Protein AF-A0A1B1A101-F1 (afdb_monomer)

Mean predicted aligned error: 7.75 Å

Foldseek 3Di:
DDPPPVPVVVVDPDQEEEQEAEPLVQQCVVVVVPDDPDCVVVSVVVNVCSVVVVVVRVVVCVVVVHYYHYDYDGHPPVVVVVVVVVVVCVVSVD

Structure (mmCIF, N/CA/C/O backbone):
data_AF-A0A1B1A101-F1
#
_entry.id   AF-A0A1B1A101-F1
#
loop_
_atom_site.group_PDB
_atom_site.id
_atom_site.type_symbol
_atom_site.label_atom_id
_atom_site.label_alt_id
_atom_site.label_comp_id
_atom_site.label_asym_id
_atom_site.label_entity_id
_atom_site.label_seq_id
_atom_site.pdbx_PDB_ins_code
_atom_site.Cartn_x
_atom_site.Cartn_y
_atom_site.Cartn_z
_atom_site.occupancy
_atom_site.B_iso_or_equiv
_atom_site.auth_seq_id
_atom_site.auth_comp_id
_atom_site.auth_asym_id
_atom_site.auth_atom_id
_atom_site.pdbx_PDB_model_num
ATOM 1 N N . MET A 1 1 ? -2.869 9.304 -16.051 1.00 36.31 1 MET A N 1
ATOM 2 C CA . MET A 1 1 ? -3.076 8.639 -14.744 1.00 36.31 1 MET A CA 1
ATOM 3 C C . MET A 1 1 ? -3.125 9.736 -13.690 1.00 36.31 1 MET A C 1
ATOM 5 O O . MET A 1 1 ? -2.181 10.508 -13.632 1.00 36.31 1 MET A O 1
ATOM 9 N N . ARG A 1 2 ? -4.234 9.921 -12.960 1.00 28.34 2 ARG A N 1
ATOM 10 C CA . ARG A 1 2 ? -4.271 10.927 -11.885 1.00 28.34 2 ARG A CA 1
ATOM 11 C C . ARG A 1 2 ? -3.505 10.344 -10.702 1.00 28.34 2 ARG A C 1
ATOM 13 O O . ARG A 1 2 ? -3.928 9.317 -10.181 1.00 28.34 2 ARG A O 1
ATOM 20 N N . ILE A 1 3 ? -2.390 10.965 -10.322 1.00 38.91 3 ILE A N 1
ATOM 21 C CA . ILE A 1 3 ? -1.851 10.798 -8.972 1.00 38.91 3 ILE A CA 1
ATOM 22 C C . ILE A 1 3 ? -2.997 11.251 -8.070 1.00 38.91 3 ILE A C 1
ATOM 24 O O . ILE A 1 3 ? -3.391 12.416 -8.105 1.00 38.91 3 ILE A O 1
ATOM 28 N N . LEU A 1 4 ? -3.635 10.304 -7.386 1.00 43.03 4 LEU A N 1
ATOM 29 C CA . LEU A 1 4 ? -4.506 10.648 -6.278 1.00 43.03 4 LEU A CA 1
ATOM 30 C C . LEU A 1 4 ? -3.550 11.187 -5.223 1.00 43.03 4 LEU A C 1
ATOM 32 O O . LEU A 1 4 ? -2.918 10.414 -4.508 1.00 43.03 4 LEU A O 1
ATOM 36 N N . GLU A 1 5 ? -3.387 12.512 -5.185 1.00 43.00 5 GLU A N 1
ATOM 37 C CA . GLU A 1 5 ? -2.990 13.168 -3.947 1.00 43.00 5 GLU A CA 1
ATOM 38 C C . GLU A 1 5 ? -3.829 12.525 -2.848 1.00 43.00 5 GLU A C 1
ATOM 40 O O . GLU A 1 5 ? -5.044 12.347 -3.013 1.00 43.00 5 GLU A O 1
ATOM 45 N N . LEU A 1 6 ? -3.164 12.105 -1.774 1.00 50.94 6 LEU A N 1
ATOM 46 C CA . LEU A 1 6 ? -3.803 11.609 -0.565 1.00 50.94 6 LEU A CA 1
ATOM 47 C C . LEU A 1 6 ? -4.509 12.811 0.089 1.00 50.94 6 LEU A C 1
ATOM 49 O O . LEU A 1 6 ? -4.075 13.354 1.098 1.00 50.94 6 LEU A O 1
ATOM 53 N N . ASP A 1 7 ? -5.536 13.316 -0.589 1.00 49.12 7 ASP A N 1
ATOM 54 C CA . ASP A 1 7 ? -6.285 14.496 -0.219 1.00 49.12 7 ASP A CA 1
ATOM 55 C C . ASP A 1 7 ? -7.099 14.091 1.002 1.00 49.12 7 ASP A C 1
ATOM 57 O O . ASP A 1 7 ? -7.958 13.202 0.945 1.00 49.12 7 ASP A O 1
ATOM 61 N N . SER A 1 8 ? -6.759 14.703 2.134 1.00 48.50 8 SER A N 1
ATOM 62 C CA . SER A 1 8 ? -7.290 14.369 3.453 1.00 48.50 8 SER A CA 1
ATOM 63 C C . SER A 1 8 ? -8.812 14.464 3.517 1.00 48.50 8 SER A C 1
ATOM 65 O O . SER A 1 8 ? -9.403 13.875 4.415 1.00 48.50 8 SER A O 1
ATOM 67 N N . LYS A 1 9 ? -9.464 15.115 2.541 1.00 58.97 9 LYS A N 1
ATOM 68 C CA . LYS A 1 9 ? -10.925 15.121 2.390 1.00 58.97 9 LYS A CA 1
ATOM 69 C C . LYS A 1 9 ? -11.532 13.756 2.041 1.00 58.97 9 LYS A C 1
ATOM 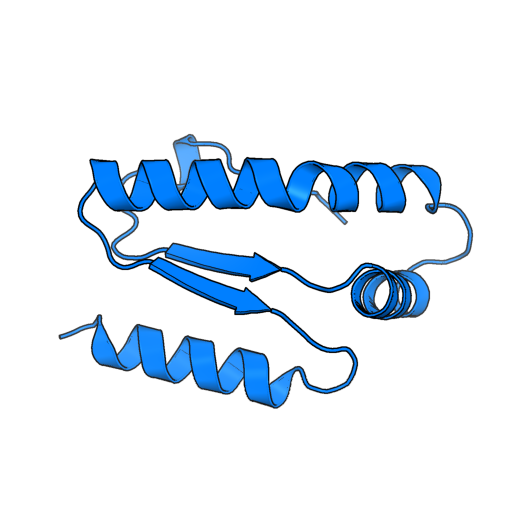71 O O . LYS A 1 9 ? -12.727 13.577 2.254 1.00 58.97 9 LYS A O 1
ATOM 76 N N . TYR A 1 10 ? -10.751 12.814 1.502 1.00 56.06 10 TYR A N 1
ATOM 77 C CA . TYR A 1 10 ? -11.205 11.452 1.175 1.00 56.06 10 TYR A CA 1
ATOM 78 C C . TYR A 1 10 ? -10.877 10.419 2.255 1.00 56.06 10 TYR A C 1
ATOM 80 O O . TYR A 1 10 ? -11.358 9.292 2.181 1.00 56.06 10 TYR A O 1
ATOM 88 N N . LEU A 1 11 ? -10.082 10.798 3.258 1.00 58.50 11 LEU A N 1
ATOM 89 C CA . LEU A 1 11 ? -9.749 9.950 4.398 1.00 58.50 11 LEU A CA 1
ATOM 90 C C . LEU A 1 11 ? -10.637 10.103 5.651 1.00 58.50 11 LEU A C 1
ATOM 92 O O . LEU A 1 11 ? -10.447 9.294 6.562 1.00 58.50 11 LEU A O 1
ATOM 96 N N . PRO A 1 12 ? -11.594 11.055 5.783 1.00 58.06 12 PRO A N 1
ATOM 97 C CA . PRO A 1 12 ? -12.365 11.125 7.009 1.00 58.06 12 PRO A CA 1
ATOM 98 C C . PRO A 1 12 ? -13.249 9.876 7.087 1.00 58.06 12 PRO A C 1
ATOM 100 O O . PRO A 1 12 ? -14.043 9.605 6.185 1.00 58.06 12 PRO A O 1
ATOM 103 N N . ASN A 1 13 ? -13.107 9.131 8.187 1.00 67.81 13 ASN A N 1
ATOM 104 C CA . ASN A 1 13 ? -13.764 7.848 8.471 1.00 67.81 13 ASN A CA 1
ATOM 105 C C . ASN A 1 13 ? -13.190 6.615 7.751 1.00 67.81 13 ASN A C 1
ATOM 107 O O . ASN A 1 13 ? -13.882 5.598 7.654 1.00 67.81 13 ASN A O 1
ATOM 111 N N . ALA A 1 14 ? -11.948 6.653 7.262 1.00 75.88 14 ALA A N 1
ATOM 112 C CA . ALA A 1 14 ? -11.283 5.418 6.859 1.00 75.88 14 ALA A CA 1
ATOM 113 C C . ALA A 1 14 ? -11.190 4.470 8.070 1.00 75.88 14 ALA A C 1
ATOM 115 O O . ALA A 1 14 ? -10.628 4.831 9.097 1.00 75.88 14 ALA A O 1
ATOM 116 N N . SER A 1 15 ? -11.741 3.258 7.967 1.00 86.25 15 SER A N 1
ATOM 117 C CA . SER A 1 15 ? -11.641 2.245 9.030 1.00 86.25 15 SER A CA 1
ATOM 118 C C . SER A 1 15 ? -10.345 1.435 8.956 1.00 86.25 15 SER A C 1
ATOM 120 O O . SER A 1 15 ? -10.051 0.669 9.866 1.00 86.25 15 SER A O 1
ATOM 122 N N . MET A 1 16 ? -9.592 1.578 7.863 1.00 90.81 16 MET A N 1
ATOM 123 C CA . MET A 1 16 ? -8.284 0.974 7.619 1.00 90.81 16 MET A CA 1
ATOM 124 C C . MET A 1 16 ? -7.596 1.669 6.435 1.00 90.81 16 MET A C 1
ATOM 126 O O . MET A 1 16 ? -8.260 2.299 5.609 1.00 90.81 16 MET A O 1
ATOM 130 N N . ILE A 1 17 ? -6.279 1.507 6.318 1.00 90.81 17 ILE A N 1
ATOM 131 C CA . ILE A 1 17 ? -5.469 2.008 5.201 1.00 90.81 17 ILE A CA 1
ATOM 132 C C . ILE A 1 17 ? -4.733 0.842 4.537 1.00 90.81 17 ILE A C 1
ATOM 134 O O . ILE A 1 17 ? -4.134 0.010 5.214 1.00 90.81 17 ILE A O 1
ATOM 138 N N . ILE A 1 18 ? -4.724 0.805 3.205 1.00 92.19 18 ILE A N 1
ATOM 139 C CA . ILE A 1 18 ? -3.840 -0.068 2.427 1.00 92.19 18 ILE A CA 1
ATOM 140 C C . ILE A 1 18 ? -2.923 0.829 1.602 1.00 92.19 18 ILE A C 1
ATOM 142 O O . ILE A 1 18 ? -3.379 1.542 0.709 1.00 92.19 18 ILE A O 1
ATOM 146 N N . PHE A 1 19 ? -1.631 0.799 1.908 1.00 92.75 19 PHE A N 1
ATOM 147 C CA . PHE A 1 19 ? -0.601 1.516 1.174 1.00 92.75 19 PHE A CA 1
ATOM 148 C C . PHE A 1 19 ? 0.083 0.570 0.186 1.00 92.75 19 PHE A C 1
ATOM 150 O O . PHE A 1 19 ? 0.679 -0.432 0.586 1.00 92.75 19 PHE A O 1
ATOM 157 N N . LEU A 1 20 ? -0.002 0.887 -1.106 1.00 90.62 20 LEU A N 1
ATOM 158 C CA . LEU A 1 20 ? 0.649 0.131 -2.172 1.00 90.62 20 LEU A CA 1
ATOM 159 C C . LEU A 1 20 ? 1.920 0.850 -2.614 1.00 90.62 20 LEU A C 1
ATOM 161 O O . LEU A 1 20 ? 1.907 2.050 -2.881 1.00 90.62 20 LEU A O 1
ATOM 165 N N . SER A 1 21 ? 3.009 0.102 -2.704 1.00 90.94 21 SER A N 1
ATOM 166 C CA . SER A 1 21 ? 4.320 0.597 -3.109 1.00 90.94 21 SER A CA 1
ATOM 167 C C . SER A 1 21 ? 4.919 -0.357 -4.140 1.00 90.94 21 SER A C 1
ATOM 169 O O . SER A 1 21 ? 4.441 -1.475 -4.275 1.00 90.94 21 SER A O 1
ATOM 171 N N . ALA A 1 22 ? 5.9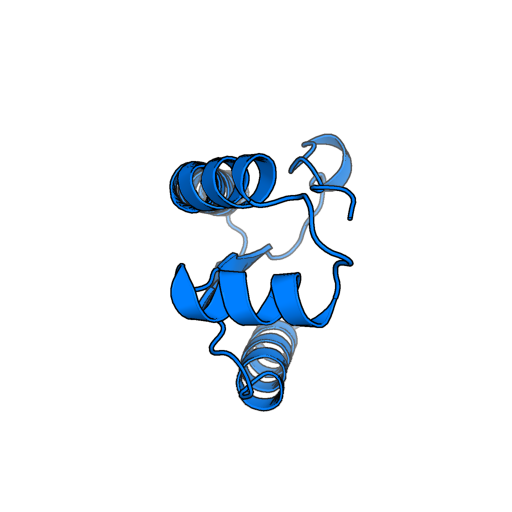58 0.026 -4.869 1.00 88.69 22 ALA A N 1
ATOM 172 C CA . ALA A 1 22 ? 6.690 -0.894 -5.745 1.00 88.69 22 ALA A CA 1
ATOM 173 C C . ALA A 1 22 ? 8.175 -0.527 -5.774 1.00 88.69 22 ALA A C 1
ATOM 175 O O . ALA A 1 22 ? 8.529 0.577 -5.359 1.00 88.69 22 ALA A O 1
ATOM 176 N N . GLU A 1 23 ? 9.031 -1.433 -6.254 1.00 88.62 23 GLU A N 1
ATOM 177 C CA . GLU A 1 23 ? 10.395 -1.062 -6.655 1.00 88.62 23 GLU A CA 1
ATOM 178 C C . GLU A 1 23 ? 10.359 -0.223 -7.927 1.00 88.62 23 GLU A C 1
ATOM 180 O O . GLU A 1 23 ? 9.455 -0.384 -8.750 1.00 88.62 23 GLU A O 1
ATOM 185 N N . TYR A 1 24 ? 11.372 0.622 -8.131 1.0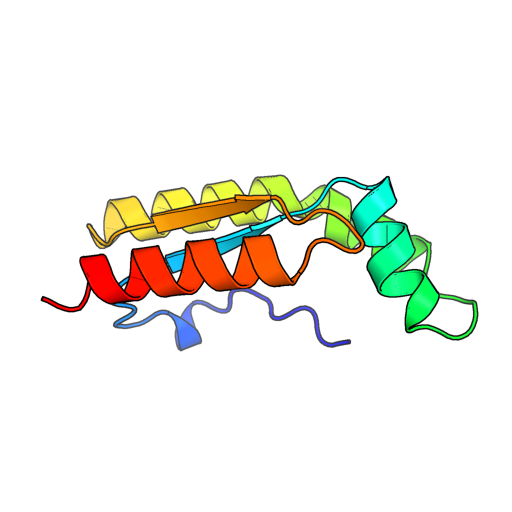0 84.19 24 TYR A N 1
ATOM 186 C CA . TYR A 1 24 ? 11.438 1.490 -9.310 1.00 84.19 24 TYR A CA 1
ATOM 187 C C . TYR A 1 24 ? 11.301 0.695 -10.611 1.00 84.19 24 TYR A C 1
ATOM 189 O O . TYR A 1 24 ? 10.544 1.082 -11.495 1.00 84.19 24 TYR A O 1
ATOM 197 N N . GLU A 1 25 ? 11.990 -0.444 -10.719 1.00 84.75 25 GLU A N 1
ATOM 198 C CA . GLU A 1 25 ? 11.952 -1.287 -11.916 1.00 84.75 25 GLU A CA 1
ATOM 199 C C . GLU A 1 25 ? 10.566 -1.878 -12.180 1.00 84.75 25 GLU A C 1
ATOM 201 O O . GLU A 1 25 ? 10.095 -1.891 -13.319 1.00 84.75 25 GLU A O 1
AT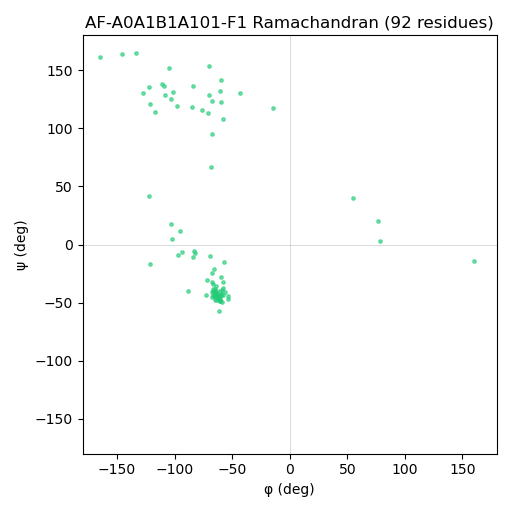OM 206 N N . ASP A 1 26 ? 9.906 -2.372 -11.134 1.00 86.62 26 ASP A N 1
ATOM 207 C CA . ASP A 1 26 ? 8.564 -2.938 -11.236 1.00 86.62 26 ASP A CA 1
ATOM 208 C C . ASP A 1 26 ? 7.546 -1.855 -11.570 1.00 86.62 26 ASP A C 1
ATOM 210 O O . ASP A 1 26 ? 6.678 -2.044 -12.423 1.00 86.62 26 ASP A O 1
ATOM 214 N N . TRP A 1 27 ? 7.690 -0.692 -10.950 1.00 80.06 27 TRP A N 1
ATOM 215 C CA . TRP A 1 27 ? 6.854 0.467 -11.193 1.00 80.06 27 TRP A CA 1
ATOM 216 C C . TRP A 1 27 ? 7.033 1.008 -12.618 1.00 80.06 27 TRP A C 1
ATOM 218 O O . TRP A 1 27 ? 6.046 1.211 -13.326 1.00 80.06 27 TRP A O 1
ATOM 228 N N . ALA A 1 28 ? 8.272 1.108 -13.104 1.00 80.50 28 ALA A N 1
ATOM 229 C CA . ALA A 1 28 ? 8.582 1.472 -14.483 1.00 80.50 28 ALA A CA 1
ATOM 230 C C . ALA A 1 28 ? 7.968 0.480 -15.483 1.00 80.50 28 ALA A C 1
ATOM 232 O O . ALA A 1 28 ? 7.349 0.901 -16.457 1.00 80.50 28 ALA A O 1
ATOM 233 N N . LYS A 1 29 ? 8.049 -0.836 -15.234 1.00 83.38 29 LYS A N 1
ATOM 234 C CA . LYS A 1 29 ? 7.381 -1.856 -16.071 1.00 83.38 29 LYS A CA 1
ATOM 235 C C . LYS A 1 29 ? 5.853 -1.714 -16.037 1.00 83.38 29 LYS A C 1
ATOM 237 O O . LYS A 1 29 ? 5.196 -1.806 -17.078 1.00 83.38 29 LYS A O 1
ATOM 242 N N . MET A 1 30 ? 5.272 -1.456 -14.863 1.00 77.88 30 MET A N 1
ATOM 243 C CA . MET A 1 30 ? 3.828 -1.249 -14.694 1.00 77.88 30 MET A CA 1
ATOM 244 C C . MET A 1 30 ? 3.312 -0.012 -15.434 1.00 77.88 30 MET A C 1
ATOM 246 O O . MET A 1 30 ? 2.195 -0.050 -15.951 1.00 77.88 30 MET A O 1
ATOM 250 N N . VAL A 1 31 ? 4.095 1.067 -15.510 1.00 74.25 31 VAL A N 1
ATOM 251 C CA . VAL A 1 31 ? 3.662 2.283 -16.209 1.00 74.25 31 VAL A CA 1
ATOM 252 C C . VAL A 1 31 ? 4.018 2.264 -17.694 1.00 74.25 31 VAL A C 1
ATOM 254 O O . VAL A 1 31 ? 3.161 2.604 -18.505 1.00 74.25 31 VAL A O 1
ATOM 257 N N . ASN A 1 32 ? 5.199 1.778 -18.082 1.00 70.25 32 ASN A N 1
ATOM 258 C CA . ASN A 1 32 ? 5.599 1.687 -19.494 1.00 70.25 32 ASN A CA 1
ATOM 259 C C . ASN A 1 32 ? 4.770 0.672 -20.290 1.00 70.25 32 ASN A C 1
ATOM 261 O O . ASN A 1 32 ? 4.603 0.822 -21.495 1.00 70.25 32 ASN A O 1
ATOM 265 N N . SER A 1 33 ? 4.185 -0.335 -19.634 1.00 63.75 33 SER A N 1
ATOM 266 C CA . SER A 1 33 ? 3.179 -1.202 -20.269 1.00 63.75 33 SER A CA 1
ATOM 267 C C . SER A 1 33 ? 1.844 -0.490 -20.548 1.00 63.75 33 SER A C 1
ATOM 269 O O . SER A 1 33 ? 0.987 -1.049 -21.231 1.00 63.75 33 SER A O 1
ATOM 271 N N . ARG A 1 34 ? 1.650 0.732 -20.029 1.00 58.75 34 ARG A N 1
ATOM 272 C CA . ARG A 1 34 ? 0.396 1.502 -20.086 1.00 58.75 34 ARG A CA 1
ATOM 273 C C . ARG A 1 34 ? 0.516 2.865 -20.780 1.00 58.75 34 ARG A C 1
ATOM 275 O O . ARG A 1 34 ? -0.522 3.418 -21.141 1.00 58.75 34 ARG A O 1
ATOM 282 N N . SER A 1 35 ? 1.716 3.418 -20.969 1.00 54.81 35 SER A N 1
ATOM 283 C CA . SER A 1 35 ? 1.938 4.728 -21.597 1.00 54.81 35 SER A CA 1
ATOM 284 C C . SER A 1 35 ? 2.566 4.609 -22.992 1.00 54.81 35 SER A C 1
ATOM 286 O O . SER A 1 35 ? 3.509 3.856 -23.222 1.00 54.81 35 SER A O 1
ATOM 288 N N . GLN A 1 36 ? 2.048 5.386 -23.949 1.00 55.97 36 GLN A N 1
ATOM 289 C CA . GLN A 1 36 ? 2.815 5.752 -25.140 1.00 55.97 36 GLN A CA 1
ATOM 290 C C . GLN A 1 36 ? 3.916 6.725 -24.691 1.00 55.97 36 GLN A C 1
ATOM 292 O O . GLN A 1 36 ? 3.623 7.673 -23.970 1.00 55.97 36 GLN A O 1
ATOM 297 N N . GLN A 1 37 ? 5.162 6.427 -25.070 1.00 51.00 37 GLN A N 1
ATOM 298 C CA . GLN A 1 37 ? 6.403 7.189 -24.850 1.00 51.00 37 GLN A CA 1
ATOM 299 C C . GLN A 1 37 ? 6.218 8.658 -24.406 1.00 51.00 37 GLN A C 1
ATOM 301 O O . GLN A 1 37 ? 5.724 9.471 -25.185 1.00 51.00 37 GLN A O 1
ATOM 306 N N . GLY A 1 38 ? 6.690 9.016 -23.199 1.00 53.06 38 GLY A N 1
ATOM 307 C CA . GLY A 1 38 ? 6.822 10.431 -22.808 1.00 53.06 38 GLY A CA 1
ATOM 308 C C . GLY A 1 38 ? 6.915 10.792 -21.316 1.00 53.06 38 GLY A C 1
ATOM 309 O O . GLY A 1 38 ? 7.323 11.909 -21.017 1.00 53.06 38 GLY A O 1
ATOM 310 N N . ASP A 1 39 ? 6.595 9.894 -20.377 1.00 60.03 39 ASP A N 1
ATOM 311 C CA . ASP A 1 39 ? 6.342 10.275 -18.968 1.00 60.03 39 ASP A CA 1
ATOM 312 C C . ASP A 1 39 ? 7.483 9.974 -17.960 1.00 60.03 39 ASP A C 1
ATOM 314 O O . ASP A 1 39 ? 7.257 10.002 -16.751 1.00 60.03 39 ASP A O 1
ATOM 318 N N . ASP A 1 40 ? 8.726 9.740 -18.396 1.00 63.41 40 ASP A N 1
ATOM 319 C CA . ASP A 1 40 ? 9.849 9.345 -17.508 1.00 63.41 40 ASP A CA 1
ATOM 320 C C . ASP A 1 40 ? 10.149 10.340 -16.363 1.00 63.41 40 ASP A C 1
ATOM 322 O O . ASP A 1 40 ? 10.522 9.952 -15.250 1.00 63.41 40 ASP A O 1
ATOM 326 N N . ILE A 1 41 ? 9.938 11.639 -16.588 1.00 63.88 41 ILE A N 1
ATOM 327 C CA . ILE A 1 41 ? 10.152 12.670 -15.557 1.00 63.88 41 ILE A CA 1
ATOM 328 C C . ILE A 1 41 ? 9.054 12.612 -14.486 1.00 63.88 41 ILE A C 1
ATOM 330 O O . ILE A 1 41 ? 9.350 12.665 -13.294 1.00 63.88 41 ILE A O 1
ATOM 334 N N . LEU A 1 42 ? 7.793 12.450 -14.888 1.00 64.31 42 LEU A N 1
ATOM 335 C CA . LEU A 1 42 ? 6.680 12.293 -13.946 1.00 64.31 42 LEU A CA 1
ATOM 336 C C . LEU A 1 42 ? 6.782 10.969 -13.183 1.00 64.31 42 LEU A C 1
ATOM 338 O O . LEU A 1 42 ? 6.419 10.901 -12.008 1.00 64.31 42 LEU A O 1
ATOM 342 N N . LEU A 1 43 ? 7.334 9.941 -13.833 1.00 68.06 43 LEU A N 1
ATOM 343 C CA . LEU A 1 43 ? 7.609 8.653 -13.219 1.00 68.06 43 LEU A CA 1
ATOM 344 C C . LEU A 1 43 ? 8.601 8.781 -12.056 1.00 68.06 43 LEU A C 1
ATOM 346 O O . LEU A 1 43 ? 8.289 8.431 -10.918 1.00 68.06 43 LEU A O 1
ATOM 350 N N . SER A 1 44 ? 9.784 9.327 -12.323 1.00 69.69 44 SER A N 1
ATOM 351 C CA . SER A 1 44 ? 10.818 9.496 -11.294 1.00 69.69 44 SER A CA 1
ATOM 352 C C . SER A 1 44 ? 10.357 10.349 -10.104 1.00 69.69 44 SER A C 1
ATOM 354 O O . SER A 1 44 ? 10.651 10.005 -8.960 1.00 69.69 44 SER A O 1
ATOM 356 N N . GLN A 1 45 ? 9.585 11.415 -10.343 1.00 71.75 45 GLN A N 1
ATOM 357 C CA . GLN A 1 45 ? 9.0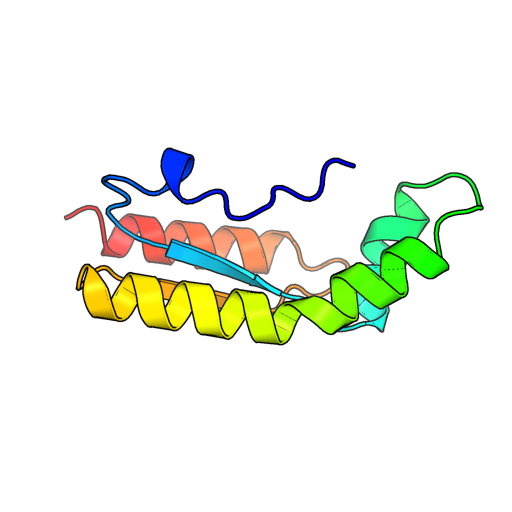61 12.274 -9.275 1.00 71.75 45 GLN A CA 1
ATOM 358 C C . GLN A 1 45 ? 8.033 11.559 -8.392 1.00 71.75 45 GLN A C 1
ATOM 360 O O . GLN A 1 45 ? 8.114 11.633 -7.165 1.00 71.75 45 GLN A O 1
ATOM 365 N N . ALA A 1 46 ? 7.086 10.839 -8.996 1.00 68.94 46 ALA A N 1
ATOM 366 C CA . ALA A 1 46 ? 6.086 10.087 -8.247 1.00 68.94 46 ALA A CA 1
ATOM 367 C C . ALA A 1 46 ? 6.731 8.956 -7.429 1.00 68.94 46 ALA A C 1
ATOM 369 O O . ALA A 1 46 ? 6.412 8.807 -6.248 1.00 68.94 46 ALA A O 1
ATOM 370 N N . PHE A 1 47 ? 7.700 8.235 -8.002 1.00 77.00 47 PHE A N 1
ATOM 371 C CA . PHE A 1 47 ? 8.472 7.233 -7.268 1.00 77.00 47 PHE A CA 1
ATOM 372 C C . PHE A 1 47 ? 9.234 7.844 -6.082 1.00 77.00 47 PHE A C 1
ATOM 374 O O . PHE A 1 47 ? 9.149 7.335 -4.967 1.00 77.00 47 PHE A O 1
ATOM 381 N N . ALA A 1 48 ? 9.912 8.980 -6.284 1.00 77.06 48 ALA A N 1
ATOM 382 C CA . ALA A 1 48 ? 10.655 9.664 -5.223 1.00 77.06 48 ALA A CA 1
ATOM 383 C C . ALA A 1 48 ? 9.764 10.095 -4.042 1.00 77.06 48 ALA A C 1
ATOM 385 O O . ALA A 1 48 ? 10.227 10.165 -2.906 1.00 77.06 48 ALA A O 1
ATOM 386 N N . SER A 1 49 ? 8.478 10.351 -4.291 1.00 81.44 49 SER A N 1
ATOM 387 C CA . SER A 1 49 ? 7.513 10.726 -3.250 1.00 81.44 49 SER A CA 1
ATOM 388 C C . SER A 1 49 ? 6.895 9.544 -2.484 1.00 81.44 49 SER A C 1
ATOM 390 O O . SER A 1 49 ? 6.184 9.765 -1.501 1.00 81.44 49 SER A O 1
ATOM 392 N N . GLN A 1 50 ? 7.171 8.295 -2.881 1.00 85.31 50 GLN A N 1
ATOM 393 C CA . GLN A 1 50 ? 6.554 7.095 -2.300 1.00 85.31 50 GLN A CA 1
ATOM 394 C C . GLN A 1 50 ? 6.832 6.959 -0.795 1.00 85.31 50 GLN A C 1
ATOM 396 O O . GLN A 1 50 ? 5.916 6.668 -0.026 1.00 85.31 50 GLN A O 1
ATOM 401 N N . ASP A 1 51 ? 8.063 7.222 -0.349 1.00 84.56 51 ASP A N 1
ATOM 402 C CA . ASP A 1 51 ? 8.414 7.154 1.075 1.00 84.56 51 ASP A CA 1
ATOM 403 C C . ASP A 1 51 ? 7.706 8.224 1.908 1.00 84.56 51 ASP A C 1
ATOM 405 O O . ASP A 1 51 ? 7.220 7.938 3.003 1.00 84.56 51 ASP A O 1
ATOM 409 N N . SER A 1 52 ? 7.591 9.447 1.385 1.00 86.06 52 SER A N 1
ATOM 410 C CA . SER A 1 52 ? 6.855 10.518 2.060 1.00 86.06 52 SER A CA 1
ATOM 411 C C . SER A 1 52 ? 5.367 10.182 2.184 1.00 86.06 52 SER A C 1
ATOM 413 O O . SER A 1 52 ? 4.775 10.405 3.239 1.00 86.06 52 SER A O 1
ATOM 415 N N . MET A 1 53 ? 4.764 9.583 1.150 1.00 86.31 53 MET A N 1
ATOM 416 C CA . MET A 1 53 ? 3.374 9.121 1.219 1.00 86.31 53 MET A CA 1
ATOM 417 C C . MET A 1 53 ? 3.196 7.960 2.204 1.00 86.31 53 MET A C 1
ATOM 419 O O . MET A 1 53 ? 2.207 7.938 2.936 1.00 86.31 53 MET A O 1
ATOM 423 N N . ARG A 1 54 ? 4.161 7.033 2.277 1.00 88.38 54 ARG A N 1
ATOM 424 C CA . ARG A 1 54 ? 4.150 5.939 3.259 1.00 88.38 54 ARG A CA 1
ATOM 425 C C . ARG A 1 54 ? 4.171 6.483 4.685 1.00 88.38 54 ARG A C 1
ATOM 427 O O . ARG A 1 54 ? 3.332 6.102 5.495 1.00 88.38 54 ARG A O 1
ATOM 434 N N . GLN A 1 55 ? 5.077 7.417 4.976 1.00 88.50 55 GLN A N 1
ATOM 435 C CA . GLN A 1 55 ? 5.158 8.067 6.288 1.00 88.50 55 GLN A CA 1
ATOM 436 C C . GLN A 1 55 ? 3.866 8.813 6.642 1.00 88.50 55 GLN A C 1
ATOM 438 O O . GLN A 1 55 ? 3.411 8.745 7.783 1.00 88.50 55 GLN A O 1
ATOM 443 N N . ALA A 1 56 ? 3.245 9.491 5.672 1.00 88.19 56 ALA A N 1
ATOM 444 C CA . ALA A 1 56 ? 1.963 10.161 5.876 1.00 88.19 56 ALA A CA 1
ATOM 445 C C . ALA A 1 56 ? 0.834 9.163 6.195 1.00 88.19 56 ALA A C 1
ATOM 447 O O . ALA A 1 56 ? 0.059 9.393 7.125 1.00 88.19 56 ALA A O 1
ATOM 448 N N . ALA A 1 57 ? 0.772 8.034 5.482 1.00 87.31 57 ALA A N 1
ATOM 449 C CA . ALA A 1 57 ? -0.191 6.966 5.742 1.00 87.31 57 ALA A CA 1
ATOM 450 C C . ALA A 1 57 ? 0.011 6.336 7.133 1.00 87.31 57 ALA A C 1
ATOM 452 O O . ALA A 1 57 ? -0.953 6.165 7.877 1.00 87.31 57 ALA A O 1
ATOM 453 N N . GLU A 1 58 ? 1.259 6.056 7.522 1.00 90.44 58 GLU A N 1
ATOM 454 C CA . GLU A 1 58 ? 1.616 5.547 8.855 1.00 90.44 58 GLU A CA 1
ATOM 455 C C . GLU A 1 58 ? 1.234 6.525 9.971 1.00 90.44 58 GLU A C 1
ATOM 457 O O . GLU A 1 58 ? 0.671 6.121 10.994 1.00 90.44 58 GLU A O 1
ATOM 462 N N . ALA A 1 59 ? 1.516 7.816 9.780 1.00 88.12 59 ALA A N 1
ATOM 463 C CA . ALA A 1 59 ? 1.144 8.855 10.729 1.00 88.12 59 ALA A CA 1
ATOM 464 C C . ALA A 1 59 ? -0.379 8.940 10.882 1.00 88.12 59 ALA A C 1
ATOM 466 O O . ALA A 1 59 ? -0.874 8.975 12.008 1.00 88.12 59 ALA A O 1
ATOM 467 N N . HIS A 1 60 ? -1.121 8.912 9.773 1.00 86.62 60 HIS A N 1
ATOM 468 C CA . HIS A 1 60 ? -2.578 8.962 9.798 1.00 86.62 60 HIS A CA 1
ATOM 469 C C . HIS A 1 60 ? -3.185 7.728 10.477 1.00 86.62 60 HIS A C 1
ATOM 471 O O . HIS A 1 60 ? -3.985 7.875 11.398 1.00 86.62 60 HIS A O 1
ATOM 477 N N . ALA A 1 61 ? -2.732 6.522 10.117 1.00 89.44 61 ALA A N 1
ATOM 478 C CA . ALA A 1 61 ? -3.180 5.284 10.752 1.00 89.44 61 ALA A CA 1
ATOM 479 C C . ALA A 1 61 ? -2.958 5.297 12.271 1.00 89.44 61 ALA A C 1
ATOM 481 O O . ALA A 1 61 ? -3.827 4.893 13.043 1.00 89.44 61 ALA A O 1
ATOM 482 N N . ARG A 1 62 ? -1.806 5.817 12.715 1.00 90.81 62 ARG A N 1
ATOM 483 C CA . ARG A 1 62 ? -1.485 5.962 14.139 1.00 90.81 62 ARG A CA 1
ATOM 484 C C . ARG A 1 62 ? -2.389 6.973 14.842 1.00 90.81 62 ARG A C 1
ATOM 486 O O . ARG A 1 62 ? -2.815 6.702 15.963 1.00 90.81 62 ARG A O 1
ATOM 493 N N . LEU A 1 63 ? -2.644 8.124 14.220 1.00 89.81 63 LEU A N 1
ATOM 494 C CA . LEU A 1 63 ? -3.490 9.182 14.782 1.00 89.81 63 LEU A CA 1
ATOM 495 C C . LEU A 1 63 ? -4.937 8.709 14.954 1.00 89.81 63 LEU A C 1
ATOM 497 O O . LEU A 1 63 ? -5.499 8.865 16.035 1.00 89.81 63 LEU A O 1
ATOM 501 N N . GLU A 1 64 ? -5.488 8.056 13.933 1.00 88.19 64 GLU A N 1
ATOM 502 C CA . GLU A 1 64 ? -6.866 7.549 13.933 1.00 88.19 64 GLU A CA 1
ATOM 503 C C . GLU A 1 64 ? -7.011 6.190 14.641 1.00 88.19 64 GLU A C 1
ATOM 505 O O . GLU A 1 64 ? -8.121 5.710 14.856 1.00 88.19 64 GLU A O 1
ATOM 510 N N . ARG A 1 65 ? -5.892 5.562 15.037 1.00 91.81 65 ARG A N 1
ATOM 511 C CA . ARG A 1 65 ? -5.830 4.209 15.624 1.00 91.81 65 ARG A CA 1
ATOM 512 C C . ARG A 1 65 ? -6.496 3.147 14.745 1.00 91.81 65 ARG A C 1
ATOM 514 O O . ARG A 1 65 ? -7.145 2.234 15.254 1.00 91.81 65 ARG A O 1
ATOM 521 N N . ILE A 1 66 ? -6.302 3.259 13.435 1.00 91.19 66 ILE A N 1
ATOM 522 C CA . ILE A 1 66 ? -6.844 2.324 12.449 1.00 91.19 66 ILE A CA 1
ATOM 523 C C . ILE A 1 66 ? -5.751 1.397 11.902 1.00 91.19 66 ILE A C 1
ATOM 525 O O . ILE A 1 66 ? -4.575 1.774 11.864 1.00 91.19 66 ILE A O 1
ATOM 529 N N . PRO A 1 67 ? -6.109 0.181 11.465 1.00 93.94 67 PRO A N 1
ATOM 530 C CA . PRO A 1 67 ? -5.179 -0.748 10.840 1.00 93.94 67 PRO A CA 1
ATOM 531 C C . PRO A 1 67 ? -4.552 -0.167 9.568 1.00 93.94 67 PRO A C 1
ATOM 533 O O . PRO A 1 67 ? -5.236 0.460 8.757 1.00 93.94 67 PRO A O 1
ATOM 536 N N . LEU A 1 68 ? -3.265 -0.447 9.355 1.00 94.44 68 LEU A N 1
ATOM 537 C CA . LEU A 1 68 ? -2.563 -0.151 8.108 1.00 94.44 68 LEU A CA 1
ATOM 538 C C . LEU A 1 68 ? -1.858 -1.399 7.581 1.00 94.44 68 LEU A C 1
ATOM 540 O O . LEU A 1 68 ? -1.105 -2.044 8.308 1.00 94.44 68 LEU A O 1
ATOM 544 N N . LEU A 1 69 ? -2.073 -1.696 6.302 1.00 95.19 69 LEU A N 1
ATOM 545 C CA . LEU A 1 69 ? -1.309 -2.678 5.544 1.00 95.19 69 LEU A CA 1
ATOM 546 C C . LEU A 1 69 ? -0.410 -1.952 4.550 1.00 95.19 69 LEU A C 1
ATOM 548 O O . LEU A 1 69 ? -0.889 -1.159 3.745 1.00 95.19 69 LEU A O 1
ATOM 552 N N . HIS A 1 70 ? 0.878 -2.275 4.550 1.00 94.69 70 HIS A N 1
ATOM 553 C CA . HIS A 1 70 ? 1.786 -1.901 3.470 1.00 94.69 70 HIS A CA 1
ATOM 554 C C . HIS A 1 70 ? 2.046 -3.124 2.588 1.00 94.69 70 HIS A C 1
ATOM 556 O O . HIS A 1 70 ? 2.462 -4.171 3.082 1.00 94.69 70 HIS A O 1
ATOM 562 N N . VAL A 1 71 ? 1.795 -2.998 1.283 1.00 92.69 71 VAL A N 1
ATOM 563 C CA . VAL A 1 71 ? 2.098 -4.035 0.293 1.00 92.69 71 VAL A CA 1
ATOM 564 C C . VAL A 1 71 ? 3.035 -3.481 -0.769 1.00 92.69 71 VAL A C 1
ATOM 566 O O . VAL A 1 71 ? 2.694 -2.544 -1.490 1.00 92.69 71 VAL A O 1
ATOM 569 N N . GLN A 1 72 ? 4.200 -4.108 -0.898 1.00 91.62 72 GLN A N 1
ATOM 570 C CA . GLN A 1 72 ? 5.094 -3.894 -2.0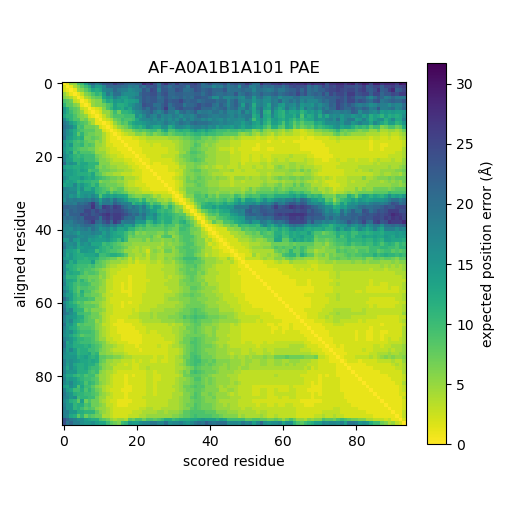25 1.00 91.62 72 GLN A CA 1
ATOM 571 C C . GLN A 1 72 ? 4.675 -4.798 -3.191 1.00 91.62 72 GLN A C 1
ATOM 573 O O . GLN A 1 72 ? 4.647 -6.023 -3.070 1.00 91.62 72 GLN A O 1
ATOM 578 N N . GLN A 1 73 ? 4.306 -4.178 -4.303 1.00 91.12 73 GLN A N 1
ATOM 579 C CA . GLN A 1 73 ? 3.864 -4.802 -5.536 1.00 91.12 73 GLN A CA 1
ATOM 580 C C . GLN A 1 73 ? 5.070 -5.189 -6.387 1.00 91.12 73 GLN A C 1
ATOM 582 O O . GLN A 1 73 ? 5.981 -4.385 -6.591 1.00 91.12 73 GLN A O 1
ATOM 587 N N . THR A 1 74 ? 5.017 -6.394 -6.946 1.00 91.19 74 THR A N 1
ATOM 588 C CA . THR A 1 74 ? 5.989 -6.889 -7.923 1.00 91.19 74 THR A CA 1
ATOM 589 C C . THR A 1 74 ? 5.320 -7.007 -9.286 1.00 91.19 74 THR A C 1
ATOM 591 O O . THR A 1 74 ? 4.172 -7.458 -9.394 1.00 91.19 74 THR A O 1
ATOM 594 N N . TYR A 1 75 ? 6.018 -6.604 -10.350 1.00 87.50 75 TYR A N 1
ATOM 595 C CA . TYR A 1 75 ? 5.474 -6.689 -11.701 1.00 87.50 75 TYR A CA 1
ATOM 596 C C . TYR A 1 75 ? 5.164 -8.150 -12.064 1.00 87.50 75 TYR A C 1
ATOM 598 O O . TYR A 1 75 ? 5.973 -9.049 -11.850 1.00 87.50 75 TYR A O 1
ATOM 606 N N . GLY A 1 76 ? 3.970 -8.397 -12.610 1.00 88.69 76 GLY A N 1
ATOM 607 C CA . GLY A 1 76 ? 3.505 -9.748 -12.945 1.00 88.69 76 GLY A CA 1
ATOM 608 C C . GLY A 1 76 ? 2.989 -10.581 -11.762 1.00 88.69 76 GLY A C 1
ATOM 609 O O . GLY A 1 76 ? 2.613 -11.727 -11.979 1.00 88.69 76 GLY A O 1
ATOM 610 N N . ARG A 1 77 ? 2.931 -10.022 -10.542 1.00 91.31 77 ARG A N 1
ATOM 611 C CA . ARG A 1 77 ? 2.442 -10.683 -9.309 1.00 91.31 77 ARG A CA 1
ATOM 612 C C . ARG A 1 77 ? 1.274 -9.920 -8.670 1.00 91.31 77 ARG A C 1
ATOM 614 O O . ARG A 1 77 ? 1.222 -9.671 -7.462 1.00 91.31 77 ARG A O 1
ATOM 621 N N . LEU A 1 78 ? 0.354 -9.443 -9.510 1.00 87.31 78 LEU A N 1
ATOM 622 C CA . LEU A 1 78 ? -0.799 -8.660 -9.051 1.00 87.31 78 LEU A CA 1
ATOM 623 C C . LEU A 1 78 ? -1.759 -9.506 -8.202 1.00 87.31 78 LEU A C 1
ATOM 625 O O . LEU A 1 78 ? -2.345 -8.999 -7.252 1.00 87.31 78 LEU A O 1
ATO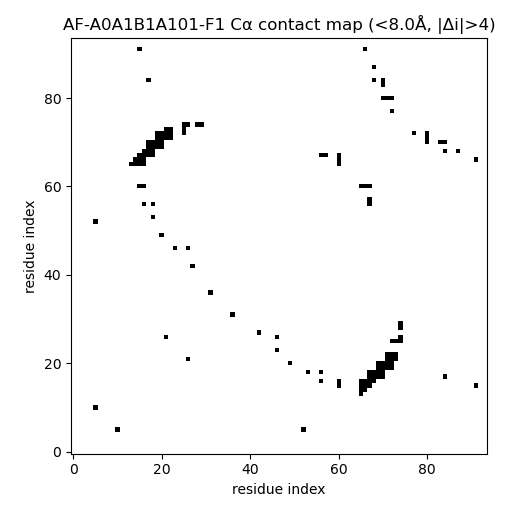M 629 N N . ASP A 1 79 ? -1.887 -10.786 -8.530 1.00 91.25 79 ASP A N 1
ATOM 630 C CA . ASP A 1 79 ? -2.638 -11.790 -7.780 1.00 91.25 79 ASP A CA 1
ATOM 631 C C . ASP A 1 79 ? -2.210 -11.861 -6.308 1.00 91.25 79 ASP A C 1
ATOM 633 O O . ASP A 1 79 ? -3.059 -11.785 -5.421 1.00 91.25 79 ASP A O 1
ATOM 637 N N . GLU A 1 80 ? -0.905 -11.897 -6.035 1.00 92.94 80 GLU A N 1
ATOM 638 C CA . GLU A 1 80 ? -0.377 -11.907 -4.665 1.00 92.94 80 GLU A CA 1
ATOM 639 C C . GLU A 1 80 ? -0.694 -10.614 -3.911 1.00 92.94 80 GLU A C 1
ATOM 641 O O . GLU A 1 80 ? -1.015 -10.642 -2.722 1.00 92.94 80 GLU A O 1
ATOM 646 N N . THR A 1 81 ? -0.628 -9.473 -4.603 1.00 91.44 81 THR A N 1
ATOM 647 C CA . THR A 1 81 ? -0.992 -8.174 -4.018 1.00 91.44 81 THR A CA 1
ATOM 648 C C . THR A 1 81 ? -2.472 -8.160 -3.633 1.00 91.44 81 THR A C 1
ATOM 650 O O . THR A 1 81 ? -2.819 -7.779 -2.518 1.00 91.44 81 THR A O 1
ATOM 653 N N . VAL A 1 82 ? -3.347 -8.601 -4.542 1.00 90.88 82 VAL A N 1
ATOM 654 C CA . VAL A 1 82 ? -4.798 -8.636 -4.321 1.00 90.88 82 VAL A CA 1
ATOM 655 C C . VAL A 1 82 ? -5.159 -9.589 -3.185 1.00 90.88 82 VAL A C 1
ATOM 657 O O . VAL A 1 82 ? -5.977 -9.226 -2.340 1.00 90.88 82 VAL A O 1
ATOM 660 N N . LEU A 1 83 ? -4.532 -10.767 -3.127 1.00 94.12 83 LEU A N 1
ATOM 661 C CA . LEU A 1 83 ? -4.776 -11.746 -2.071 1.00 94.12 83 LEU A CA 1
ATOM 662 C C . LEU A 1 83 ? -4.443 -11.173 -0.686 1.00 94.12 83 LEU A C 1
ATOM 664 O O . LEU A 1 83 ? -5.298 -11.202 0.197 1.00 94.12 83 LEU A O 1
ATOM 668 N N . LYS A 1 84 ? -3.264 -10.556 -0.526 1.00 93.69 84 LYS A N 1
ATOM 669 C CA . LYS A 1 84 ? -2.855 -9.908 0.736 1.00 93.69 84 LYS A CA 1
ATOM 670 C C . LYS A 1 84 ? -3.836 -8.819 1.173 1.00 93.69 84 LYS A C 1
ATOM 672 O O . LYS A 1 84 ? -4.205 -8.746 2.343 1.00 93.69 84 LYS A O 1
ATOM 677 N N . CYS A 1 85 ? -4.286 -7.983 0.236 1.00 94.12 85 CYS A N 1
ATOM 678 C CA . CYS A 1 85 ? -5.276 -6.946 0.522 1.00 94.12 85 CYS A CA 1
ATOM 679 C C . CYS A 1 85 ? -6.616 -7.545 0.970 1.00 94.12 85 CYS A C 1
ATOM 681 O O . CYS A 1 85 ? -7.206 -7.075 1.941 1.00 94.12 85 CYS A O 1
ATOM 683 N N . ALA A 1 86 ? -7.096 -8.586 0.286 1.00 91.94 86 ALA A N 1
ATOM 684 C CA . ALA A 1 86 ? -8.361 -9.238 0.611 1.00 91.94 86 ALA A CA 1
ATOM 685 C C . ALA A 1 86 ? -8.326 -9.914 1.991 1.00 91.94 86 ALA A C 1
ATOM 687 O O . ALA A 1 86 ? -9.284 -9.797 2.758 1.00 91.94 86 ALA A O 1
ATOM 688 N N . GLU A 1 87 ? -7.222 -10.585 2.327 1.00 95.31 87 GLU A N 1
ATOM 689 C CA . GLU A 1 87 ? -7.012 -11.197 3.641 1.00 95.31 87 GLU A CA 1
ATOM 690 C C . GLU A 1 87 ? -7.037 -10.151 4.757 1.00 95.31 87 GLU A C 1
ATOM 692 O O . GLU A 1 87 ? -7.783 -10.312 5.724 1.00 95.31 87 GLU A O 1
ATOM 697 N N . PHE A 1 88 ? -6.317 -9.042 4.578 1.00 94.81 88 PHE A N 1
ATOM 698 C CA . PHE A 1 88 ? -6.289 -7.943 5.539 1.00 94.81 88 PHE A CA 1
ATOM 699 C C . PHE A 1 88 ? -7.661 -7.293 5.741 1.00 94.81 88 PHE A C 1
ATOM 701 O O . PHE A 1 88 ? -8.075 -7.071 6.880 1.00 94.81 88 PHE A O 1
ATOM 708 N N . ILE A 1 89 ? -8.397 -7.025 4.658 1.00 92.56 89 ILE A N 1
ATOM 709 C CA . ILE A 1 89 ? -9.760 -6.480 4.743 1.00 92.56 89 ILE A CA 1
ATOM 710 C C . ILE A 1 89 ? -10.650 -7.438 5.537 1.00 92.56 89 ILE A C 1
ATOM 712 O O . ILE A 1 89 ? -11.314 -7.028 6.486 1.00 92.56 89 ILE A O 1
ATOM 716 N N . ARG A 1 90 ? -10.626 -8.730 5.195 1.00 93.19 90 ARG A N 1
ATOM 717 C CA . ARG A 1 90 ? -11.426 -9.761 5.869 1.00 93.19 90 ARG A CA 1
ATOM 718 C C . ARG A 1 90 ? -11.130 -9.840 7.369 1.00 93.19 90 ARG A C 1
ATOM 720 O O . ARG A 1 90 ? -12.042 -10.079 8.156 1.00 93.19 90 ARG A O 1
ATOM 727 N N . GLU A 1 91 ? -9.876 -9.667 7.774 1.00 93.44 91 GLU A N 1
ATOM 728 C CA . GLU A 1 91 ? -9.472 -9.712 9.183 1.00 93.44 91 GLU A CA 1
ATOM 729 C C . GLU A 1 91 ? -9.935 -8.494 9.987 1.00 93.44 91 GLU A C 1
ATOM 731 O O . GLU A 1 91 ? -10.247 -8.643 11.168 1.00 93.44 91 GLU A O 1
ATOM 736 N N . ASN A 1 92 ? -10.045 -7.330 9.341 1.00 88.44 92 ASN A N 1
ATOM 737 C CA . ASN A 1 92 ? -10.371 -6.052 9.979 1.00 88.44 92 ASN A CA 1
ATOM 738 C C . ASN A 1 92 ? -11.839 -5.610 9.791 1.00 88.44 92 ASN A C 1
ATOM 740 O O . ASN A 1 92 ? -12.204 -4.518 10.212 1.00 88.44 92 ASN A O 1
ATOM 744 N N . MET A 1 93 ? -12.685 -6.439 9.168 1.00 84.38 93 MET A N 1
ATOM 745 C CA . MET A 1 93 ? -14.135 -6.212 9.019 1.00 84.38 93 MET A CA 1
ATOM 746 C C . MET A 1 93 ? -14.997 -6.895 10.104 1.00 84.38 93 MET A C 1
ATOM 748 O O . MET A 1 93 ? -16.213 -6.995 9.940 1.00 84.38 93 MET A O 1
ATOM 752 N N . LYS A 1 94 ? -14.389 -7.403 11.180 1.00 68.31 94 LYS A N 1
ATOM 753 C CA . LYS A 1 94 ? -15.103 -7.992 12.328 1.00 68.31 94 LYS A CA 1
ATOM 754 C C . LYS A 1 94 ? -15.524 -6.921 13.324 1.00 68.31 94 LYS A C 1
ATOM 756 O O . LYS A 1 94 ? -16.626 -7.084 13.890 1.00 68.31 94 LYS A O 1
#

Organism: NCBI:txid1265309

Secondary structure (DSSP, 8-state):
-------GGG-TT-S-EEEEEE-HHHHHHHHHTT--S--HHHHHHHHHTHHHHHHHHHHHHHHHT--EEEEEE-TT-HHHHHHHHHHHHHHH--

pLDDT: mean 78.74, std 16.47, range [28.34, 95.31]

Solvent-accessible surface area (backbone atoms only — not comparable to full-atom values): 5813 Å² total; per-residue (Å²): 133,82,79,75,68,88,51,68,87,78,50,75,84,56,76,55,47,78,48,80,45,58,50,71,69,31,44,48,52,61,45,59,77,72,50,82,89,81,57,67,67,63,48,54,54,56,59,69,42,46,63,61,52,49,52,50,51,53,52,49,25,62,75,73,71,31,55,71,46,79,45,78,43,50,68,96,40,59,66,63,50,52,50,54,51,52,53,52,50,64,70,72,72,117

Radius of gyration: 14.55 Å; Cα contacts (8 Å, |Δi|>4): 67; chains: 1; bounding box: 27×27×41 Å

Nearest PDB structures (foldseek):
  7owk-assembly2_E  TM=6.506E-01  e=4.635E-01  Candidatus Odinarchaeum yellowstonii
  7owl-assembly1_C  TM=5.969E-01  e=2.700E-01  Candidatus Odinarchaeum yellowstonii
  7owj-assembly1_C  TM=5.813E-01  e=6.497E-01  Candidatus Odinarchaeum yellowstonii
  6pk5-assembly2_F  TM=6.715E-01  e=1.193E+00  Methanotorris igneus

Sequence (94 aa):
MRILELDSKYLPNASMIIFLSAEYEDWAKMVNSRSQQGDDILLSQAFASQDSMRQAAEAHARLERIPLLHVQQTYGRLDETVLKCAEFIRENMK

=== Feature glossary ===
The record interleaves many kinds of information about one protein. Here is each kind framed as the question it answers.

Q: What are the backbone torsion angles?
A: φ (phi) and ψ (psi) are the two rotatable backbone dihedrals per residue: φ is the C(i-1)–N–Cα–C torsion, ψ is the N–Cα–C–N(i+1) torsion, both in degrees on (−180°, 180°]. α-helical residues cluster near (−60°, −45°); β-strand residues near (−120°, +130°). A Ramachandran plot is simply a scatter of (φ, ψ) for every residue.

Q: What is the amino-acid chain?
A: This is the polypeptide sequence — one letter per residue, N-terminus first. Length ranges from a few dozen residues for small domains to over a thousand for large multi-domain proteins.

Q: How mobile is each atom in the crystal?
A: For experimental (PDB) structures, the B-factor (temperature factor) quantifies the positional spread of each atom in the crystal — a combination of thermal vibration and static disorder — in units of Å². High B-factors mark flexible loops or poorly resolved regions; low B-factors mark the rigid, well-ordered core.

Q: Are the domains correctly placed relative to each other?
A: Predicted Aligned Error (PAE) is an AlphaFold confidence matrix: entry (i, j) is the expected error in the position of residue j, in ångströms, when the prediction is superimposed on the true structure at residue i. Low PAE within a block of residues means that block is internally rigid and well-predicted; high PAE between two blocks means their relative placement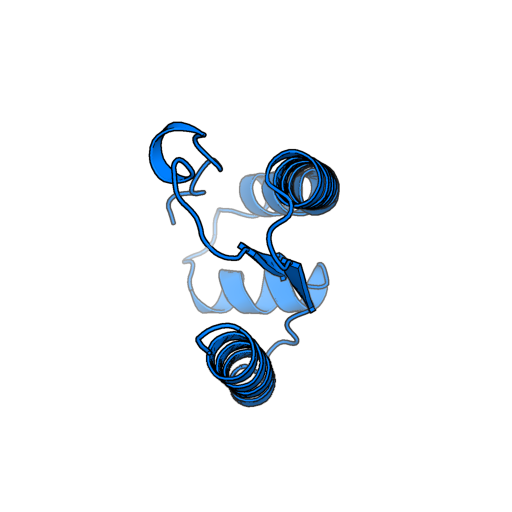 is uncertain even if each block individually is confident.

Q: How confident is the AlphaFold model at each residue?
A: pLDDT is the predicted lDDT-Cα score: AlphaFold's confidence that the local environment of each residue (all inter-atomic distances within 15 Å) is correctly placed. It is a per-residue number between 0 and 100, with higher meaning more reliable.

Q: What family and function is it annotated with?
A: Functional annotations link the protein to curated databases. InterPro entries identify conserved domains and families by matching the sequence against member-database signatures (Pfam, PROSITE, CDD, …). Gene Ontology (GO) terms describe molecular function, biological process, and cellular component in a controlled vocabulary. CATH places the structure in a hierarchical fold classification (Class/Architecture/Topology/Homologous-superfamily). The organism is the source species.

Q: How big and how compact is the whole molecule?
A: Three whole-structure scalars: the radius of gyration (RMS distance of Cα from centroid, in Å), the count of Cα–Cα contacts (pairs closer than 8 Å and separated by more than four residues in sequence — i.e. tertiary, not local, contacts), and the bounding-box dimensions. Together they distinguish compact globular folds from extended fibres or disordered chains.

Q: What known structures does this most resemble?
A: The Foldseek neighbor list gives the closest experimentally determined structures in the PDB, ranked by structural alignment. TM-score near 1 means near-identical fold; near 0.3 means only rough topology match. This is how one finds what a novel AlphaFold prediction most resembles in the solved-structure universe.

Q: Which residues are buried vs exposed?
A: SASA measures how much of the protein is reachable by solvent. It is computed by rolling a water-sized probe over the atomic surface and summing the exposed area (Å²). Per-residue SASA distinguishes core (buried, low SASA) from surface (exposed, high SASA) residues; total SASA is a whole-molecule size measure.

Q: Which residues are in helices, strands, or loops?
A: Eight-state secondary structure (DSSP): H is the canonical α-helix, G the tighter 3₁₀-helix, I the wider π-helix; E/B are β-structure, T and S are turns and bends, and '-'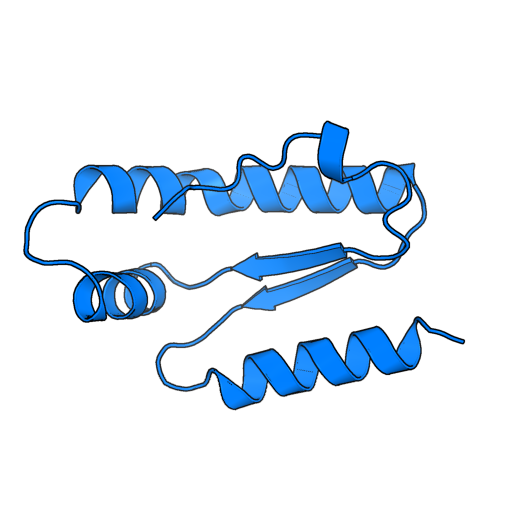 is everything else. DSSP derives these from the pattern of main-chain N–H···O=C hydrogen bonds, not from the sequence.

Q: Where is each backbone atom in 3D?
A: Structure coordinates are given as an mmCIF _atom_site loop: one row per atom with element, residue name, chain id, sequence number, and x/y/z position in Å. Only the four main-chain atoms per residue are included here; side chains are omitted to keep the record compact.

Q: What if only a Cα trace is available?
A: Three-state secondary structure (P-SEA) collapses the eight DSSP classes into helix (a), strand (b), and coil (c). P-SEA assigns these from Cα geometry alone — distances and angles — without requiring backbone oxygens, so it works on any Cα trace.

Q: What do the rendered images show?
A: The six renders are orthographic views along the three Cartesian axes in both directions. Representation (cartoon, sticks, or surface) and color scheme (sequence-rainbow or by-chain) vary across proteins so the training set covers all the common visualization conventions.

Q: What does the local fold look like, residue by residue?
A: Foldseek's 3Di representation compresses backbone geometry into a per-residue letter drawn from a learned twenty-state alphabet. It captures the tertiary interaction pattern around each residue — which residues are packed against it in space, regardless of where they are in sequence.

Q: What do the diagnostic plots show?
A: The contact map is a binary N×N matrix image: pixel (i, j) is dark where Cα_i and Cα_j are within 8 Å and |i−j|>4. Because the |i−j|>4 filter removes local helical contacts, off-diagonal stripes parallel to the main diagonal indicate parallel β-sheets; stripes perpendicular to it indicate antiparallel β-sheets. The Ramachandran plot scatters every residue's (φ, ψ) pair against the sterically allowed regions. The PAE heatmap renders the predicted-aligned-error matrix.